Protein AF-A0A7X6TGW9-F1 (afdb_monomer)

Sequence (103 aa):
MDESSMLDISLTAALLKAVAPETALLFIGDADQLPPVGAGNVLRDLIDSAVLPVFRLATVFRQASKSAIIQAAHRINRGEVPQLPSPFRSPEIWKNTDCFFID

pLDDT: mean 91.18, std 7.29, range [58.03, 97.38]

Foldseek 3Di:
DAQCQQDAPVNVVVVVVPDDPPD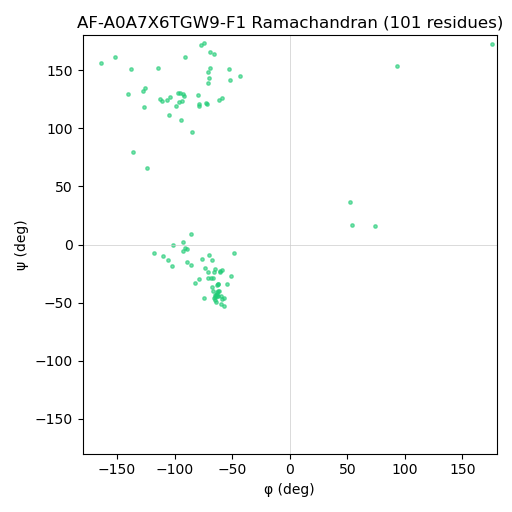DDDYHHDLLDDHHPYHDRVVVCVVVVPPDDDDDDDDDDPDDPPALVVVCSVCVSVVHHRDFAECVVPVVVVPPHPTHDHD

Secondary structure (DSSP, 8-state):
--SGGG--HHHHHHHHHHS-TT--------TTSPPPSSS--HHHHHHHT--S---------SS-TT-HHHHHHHHHHTTPPP----TTT-GGGGGT-S-----

Nearest PDB structures (foldseek):
  3e1s-assembly1_A  TM=9.233E-01  e=1.377E-04  Deinococcus radiodurans
  3gp8-assembly1_A  TM=9.354E-01  e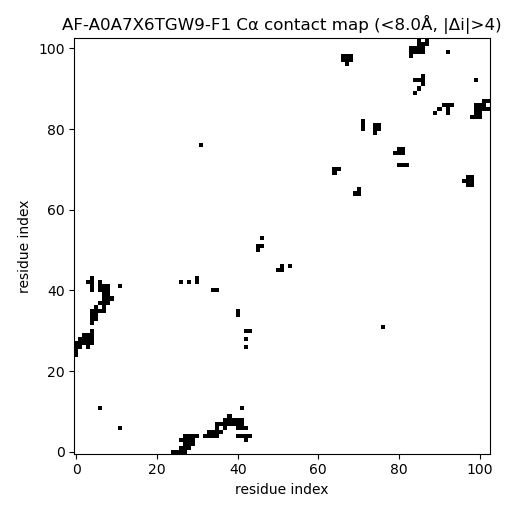=3.148E-04  Deinococcus radiodurans R1 = ATCC 13939 = DSM 20539

Solvent-accessible surface area (backbone atoms only — not comparable to full-atom values): 6580 Å² total; per-residue (Å²): 82,72,64,34,31,56,36,17,46,66,59,47,52,52,50,61,71,71,53,58,92,91,57,90,83,58,82,39,60,52,80,85,52,74,68,21,92,50,64,54,53,47,51,48,51,51,60,74,63,66,81,57,96,78,84,84,88,84,82,84,79,92,61,67,96,79,44,48,48,62,54,34,52,58,28,50,77,71,75,38,85,60,90,54,57,38,46,89,85,40,63,73,42,76,82,74,54,84,50,64,38,90,128

Mean predicted aligned error: 5.5 Å

Radius of gyration: 18.38 Å; Cα contacts (8 Å, |Δi|>4): 102; chains: 1; bounding box: 43×24×45 Å

Structure (mmCIF, N/CA/C/O backbone):
data_AF-A0A7X6TGW9-F1
#
_entry.id   AF-A0A7X6TGW9-F1
#
loop_
_atom_site.group_PDB
_atom_site.id
_atom_site.type_symbol
_atom_site.label_atom_id
_atom_site.label_alt_id
_atom_site.label_comp_id
_atom_site.label_asym_id
_atom_site.label_entity_id
_atom_site.label_seq_id
_atom_site.pdbx_PDB_ins_code
_atom_site.Cartn_x
_atom_site.Cartn_y
_atom_site.Cartn_z
_atom_site.occupancy
_atom_site.B_iso_or_equiv
_atom_site.auth_seq_id
_atom_site.auth_comp_id
_atom_site.auth_asym_id
_atom_site.auth_atom_id
_atom_site.pdbx_PDB_model_num
ATOM 1 N N . MET A 1 1 ? -2.326 9.268 9.093 1.00 93.44 1 MET A N 1
ATOM 2 C CA . MET A 1 1 ? -1.243 8.271 9.153 1.00 93.44 1 MET A CA 1
ATOM 3 C C . MET A 1 1 ? -0.872 7.909 7.738 1.00 93.44 1 MET A C 1
ATOM 5 O O . MET A 1 1 ? -1.731 7.399 7.031 1.00 93.44 1 MET A O 1
ATOM 9 N N . ASP A 1 2 ? 0.346 8.247 7.336 1.00 95.12 2 ASP A N 1
ATOM 10 C CA . ASP A 1 2 ? 0.903 7.863 6.036 1.00 95.12 2 ASP A CA 1
ATOM 11 C C . ASP A 1 2 ? 1.653 6.525 6.146 1.00 95.12 2 ASP A C 1
ATOM 13 O O . ASP A 1 2 ? 1.969 6.111 7.265 1.00 95.12 2 ASP A O 1
ATOM 17 N N . GLU A 1 3 ? 1.889 5.846 5.020 1.00 94.69 3 GLU A N 1
ATOM 18 C CA . GLU A 1 3 ? 2.508 4.504 4.945 1.00 94.69 3 GLU A CA 1
ATOM 19 C C . GLU A 1 3 ? 1.820 3.456 5.842 1.00 94.69 3 GLU A C 1
ATOM 21 O O . GLU A 1 3 ? 2.432 2.571 6.446 1.00 94.69 3 GLU A O 1
ATOM 26 N N . SER A 1 4 ? 0.493 3.553 5.943 1.00 95.62 4 SER A N 1
ATOM 27 C CA . SER A 1 4 ? -0.307 2.685 6.815 1.00 95.62 4 SER A CA 1
ATOM 28 C C . SER A 1 4 ? -0.342 1.212 6.388 1.00 95.62 4 SER A C 1
ATOM 30 O O . SER A 1 4 ? -0.710 0.361 7.195 1.00 95.62 4 SER A O 1
ATOM 32 N N . SER A 1 5 ? 0.097 0.892 5.168 1.00 94.44 5 SER A N 1
ATOM 33 C CA . SER A 1 5 ? 0.311 -0.474 4.670 1.00 94.44 5 SER A CA 1
ATOM 34 C C . SER A 1 5 ? 1.353 -1.250 5.476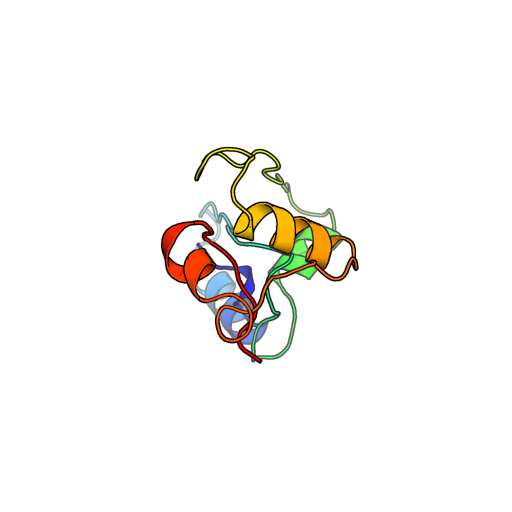 1.00 94.44 5 SER A C 1
ATOM 36 O O . SER A 1 5 ? 1.301 -2.474 5.508 1.00 94.44 5 SER A O 1
ATOM 38 N N . MET A 1 6 ? 2.259 -0.557 6.174 1.00 94.25 6 MET A N 1
ATOM 39 C CA . MET A 1 6 ? 3.283 -1.177 7.020 1.00 94.25 6 MET A CA 1
ATOM 40 C C . MET A 1 6 ? 2.856 -1.366 8.484 1.00 94.25 6 MET A C 1
ATOM 42 O O . MET A 1 6 ? 3.629 -1.906 9.277 1.00 94.25 6 MET A O 1
ATOM 46 N N . LEU A 1 7 ? 1.657 -0.920 8.878 1.00 94.19 7 LEU A N 1
ATOM 47 C CA . LEU A 1 7 ? 1.192 -1.044 10.260 1.00 94.19 7 LEU A CA 1
ATOM 48 C C . LEU A 1 7 ? 0.688 -2.460 10.550 1.00 94.19 7 LEU A C 1
ATOM 50 O O . LEU A 1 7 ? -0.278 -2.930 9.950 1.00 94.19 7 LEU A O 1
ATOM 54 N N . ASP A 1 8 ? 1.305 -3.111 11.534 1.00 95.50 8 ASP A N 1
ATOM 55 C CA . ASP A 1 8 ? 0.805 -4.373 12.072 1.00 95.50 8 ASP A CA 1
ATOM 56 C C . ASP A 1 8 ? -0.398 -4.169 13.015 1.00 95.50 8 ASP A C 1
ATOM 58 O O . ASP A 1 8 ? -0.777 -3.045 13.382 1.00 95.50 8 ASP A O 1
ATOM 62 N N . ILE A 1 9 ? -1.020 -5.279 13.422 1.00 96.56 9 ILE A N 1
ATOM 63 C CA . ILE A 1 9 ? -2.209 -5.261 14.283 1.00 96.56 9 ILE A CA 1
ATOM 64 C C . ILE A 1 9 ? -1.943 -4.646 15.661 1.00 96.56 9 ILE A C 1
ATOM 66 O O . ILE A 1 9 ? -2.814 -3.980 16.224 1.00 96.56 9 ILE A O 1
ATOM 70 N N . SER A 1 10 ? -0.741 -4.835 16.207 1.00 96.75 10 SER A N 1
ATOM 71 C CA . SER A 1 10 ? -0.398 -4.383 17.556 1.00 96.75 10 SER A CA 1
ATOM 72 C C . SER A 1 10 ? -0.197 -2.873 17.576 1.00 96.75 10 SER A C 1
ATOM 74 O O . SER A 1 10 ? -0.758 -2.181 18.430 1.00 96.75 10 SER A O 1
ATOM 76 N N . LEU A 1 11 ? 0.544 -2.351 16.597 1.00 96.00 11 LEU A N 1
ATOM 77 C CA . LEU A 1 11 ? 0.780 -0.925 16.429 1.00 96.00 11 LEU A CA 1
ATOM 78 C C . LEU A 1 11 ? -0.510 -0.191 16.060 1.00 96.00 11 LEU A C 1
ATOM 80 O O . LEU A 1 11 ? -0.782 0.875 16.613 1.00 96.00 11 LEU A O 1
ATOM 84 N N . THR A 1 12 ? -1.350 -0.783 15.207 1.00 96.56 12 THR A N 1
ATOM 85 C CA . THR A 1 12 ? -2.651 -0.190 14.873 1.00 96.56 12 THR A CA 1
ATOM 86 C C . THR A 1 12 ? -3.569 -0.128 16.092 1.00 96.56 12 THR A C 1
ATOM 88 O O . THR A 1 12 ? -4.179 0.908 16.351 1.00 96.56 12 THR A O 1
ATOM 91 N N . ALA A 1 13 ? -3.627 -1.187 16.904 1.00 97.12 13 ALA A N 1
ATOM 92 C CA . ALA A 1 13 ? -4.409 -1.171 18.137 1.00 97.12 13 ALA A CA 1
ATOM 93 C C . ALA A 1 13 ? -3.895 -0.120 19.137 1.00 97.12 13 ALA A C 1
ATOM 95 O O . ALA A 1 13 ? -4.696 0.552 19.789 1.00 97.12 13 ALA A O 1
ATOM 96 N N . ALA A 1 14 ? -2.574 0.040 19.262 1.00 97.38 14 ALA A N 1
ATOM 97 C CA . ALA A 1 14 ? -1.975 1.064 20.115 1.00 97.38 14 ALA A CA 1
ATOM 98 C C . ALA A 1 14 ? -2.302 2.483 19.624 1.00 97.38 14 ALA A C 1
ATOM 100 O O . ALA A 1 14 ? -2.695 3.328 20.427 1.00 97.38 14 ALA A O 1
ATOM 101 N N . LEU A 1 15 ? -2.212 2.722 18.311 1.00 96.12 15 LEU A N 1
ATOM 102 C CA . LEU A 1 15 ? -2.598 3.984 17.683 1.00 96.12 15 LEU A CA 1
ATOM 103 C C . LEU A 1 15 ? -4.063 4.318 17.983 1.00 96.12 15 LEU A C 1
ATOM 105 O O . LEU A 1 15 ? -4.346 5.391 18.502 1.00 96.12 15 LEU A O 1
ATOM 109 N N . LEU A 1 16 ? -4.988 3.395 17.706 1.00 95.44 16 LEU A N 1
ATOM 110 C CA . LEU A 1 16 ? -6.422 3.630 17.902 1.00 95.44 16 LEU A CA 1
ATOM 111 C C . LEU A 1 16 ? -6.778 3.898 19.371 1.00 95.44 16 LEU A C 1
ATOM 113 O O . LEU A 1 16 ? -7.654 4.712 19.639 1.00 95.44 16 LEU A O 1
ATOM 117 N N . LYS A 1 17 ? -6.076 3.273 20.326 1.00 97.12 17 LYS A N 1
ATOM 118 C CA . LYS A 1 17 ? -6.239 3.561 21.764 1.00 97.12 17 LYS A CA 1
ATOM 119 C C . LYS A 1 17 ? -5.742 4.951 22.166 1.00 97.12 17 LYS A C 1
ATOM 121 O O . LYS A 1 17 ? -6.228 5.496 23.152 1.00 97.12 17 LYS A O 1
ATOM 126 N N . ALA A 1 18 ? -4.752 5.490 21.458 1.00 97.12 18 ALA A N 1
ATOM 127 C CA . ALA A 1 18 ? -4.168 6.798 21.745 1.00 97.12 18 ALA A CA 1
ATOM 128 C C . ALA A 1 18 ? -4.934 7.958 21.084 1.00 97.12 18 ALA A C 1
ATOM 130 O O . ALA A 1 18 ? -4.767 9.111 21.480 1.00 97.12 18 ALA A O 1
ATOM 131 N N . VAL A 1 19 ? -5.763 7.669 20.079 1.00 96.31 19 VAL A N 1
ATOM 132 C CA . VAL A 1 19 ? -6.579 8.660 19.372 1.00 96.31 19 VAL A CA 1
ATOM 133 C C . VAL A 1 19 ? -7.824 8.996 20.202 1.00 96.31 19 VAL A C 1
ATOM 135 O O . VAL A 1 19 ? -8.559 8.111 20.632 1.00 96.31 19 VAL A O 1
ATOM 138 N N . ALA A 1 20 ? -8.074 10.289 20.432 1.00 97.06 20 ALA A N 1
ATOM 139 C CA . ALA A 1 20 ? -9.253 10.735 21.173 1.00 97.06 20 ALA A CA 1
ATOM 140 C C . ALA A 1 20 ? -10.545 10.523 20.349 1.00 97.06 20 ALA A C 1
ATOM 142 O O . ALA A 1 20 ? -10.492 10.689 19.129 1.00 97.06 20 ALA A O 1
ATOM 143 N N . PRO A 1 21 ? -11.708 10.248 20.980 1.00 93.88 21 PRO A N 1
ATOM 144 C CA . PRO A 1 21 ? -12.947 9.891 20.272 1.00 93.88 21 PRO A CA 1
ATOM 145 C C . PRO A 1 21 ? -13.412 10.891 19.203 1.00 93.88 21 PRO A C 1
ATOM 147 O O . PRO A 1 21 ? -13.933 10.489 18.171 1.00 93.88 21 PRO A O 1
ATOM 150 N N . GLU A 1 22 ? -13.184 12.185 19.427 1.00 95.69 22 GLU A N 1
ATOM 151 C CA . GLU A 1 22 ? -13.595 13.277 18.529 1.00 95.69 22 GLU A CA 1
ATOM 152 C C . GLU A 1 22 ? -12.573 13.554 17.402 1.00 95.69 22 GLU A C 1
ATOM 154 O O . GLU A 1 22 ? -12.652 14.563 16.701 1.00 95.69 22 GLU A O 1
ATOM 159 N N . THR A 1 23 ? -11.559 12.697 17.236 1.00 96.94 23 THR A N 1
ATOM 160 C CA . THR A 1 23 ? -10.479 12.910 16.263 1.00 96.94 23 THR A CA 1
ATOM 161 C C . THR A 1 23 ? -10.806 12.252 14.929 1.00 96.94 23 THR A C 1
ATOM 163 O O . THR A 1 23 ? -11.038 11.046 14.856 1.00 96.94 23 THR A O 1
ATOM 166 N N . ALA A 1 24 ? -10.719 13.017 13.843 1.00 95.44 24 ALA A N 1
ATOM 167 C CA . ALA A 1 24 ? -10.736 12.451 12.501 1.00 95.44 24 ALA A CA 1
ATOM 168 C C . ALA A 1 24 ? -9.404 11.740 12.206 1.00 95.44 24 ALA A C 1
ATOM 170 O O . ALA A 1 24 ? -8.338 12.359 12.233 1.00 95.44 24 ALA A O 1
ATOM 171 N N . LEU A 1 25 ? -9.467 10.447 11.891 1.00 95.38 25 LEU A N 1
ATOM 172 C CA . LEU A 1 25 ? -8.304 9.644 11.526 1.00 95.38 25 LEU A CA 1
ATOM 173 C C . LEU A 1 25 ? -8.369 9.267 10.045 1.00 95.38 25 LEU A C 1
ATOM 175 O O . LEU A 1 25 ? -9.326 8.644 9.595 1.00 95.38 25 LEU A O 1
ATOM 179 N N . LEU A 1 26 ? -7.324 9.626 9.300 1.00 96.75 26 LEU A N 1
ATOM 180 C CA . LEU A 1 26 ? -7.148 9.246 7.900 1.00 96.75 26 LEU A CA 1
ATOM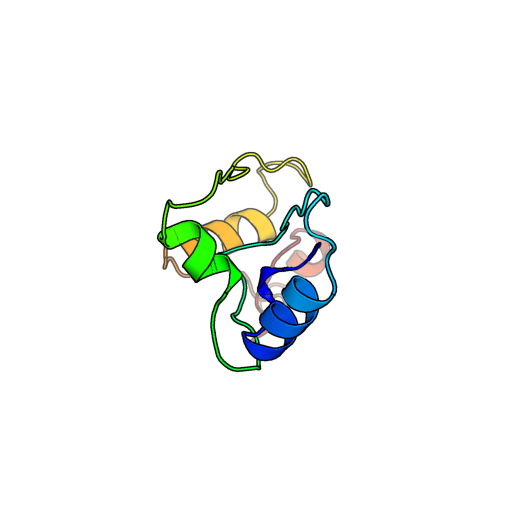 181 C C . LEU A 1 26 ? -5.955 8.298 7.772 1.00 96.75 26 LEU A C 1
ATOM 183 O O . LEU A 1 26 ? -4.840 8.643 8.183 1.00 96.75 26 LEU A O 1
ATOM 187 N N . PHE A 1 27 ? -6.190 7.131 7.181 1.00 96.62 27 PHE A N 1
ATOM 188 C CA . PHE A 1 27 ? -5.148 6.195 6.773 1.00 96.62 27 PHE A CA 1
ATOM 189 C C . PHE A 1 27 ? -4.815 6.415 5.298 1.00 96.62 27 PHE A C 1
ATOM 191 O O . PHE A 1 27 ? -5.708 6.491 4.457 1.00 96.62 27 PHE A O 1
ATOM 198 N N . ILE A 1 28 ? -3.527 6.546 5.006 1.00 97.25 28 ILE A N 1
ATOM 199 C CA . ILE A 1 28 ? -2.973 6.716 3.665 1.00 97.25 28 ILE A CA 1
ATOM 200 C C . ILE A 1 28 ? -1.899 5.641 3.506 1.00 97.25 28 ILE A C 1
ATOM 202 O O . ILE A 1 28 ? -1.111 5.411 4.424 1.00 97.25 28 ILE A O 1
ATOM 206 N N . GLY A 1 29 ? -1.917 4.915 2.395 1.00 95.50 29 GLY A N 1
ATOM 207 C CA . GLY A 1 29 ? -0.980 3.827 2.136 1.00 95.50 29 GLY A CA 1
ATOM 208 C C . GLY A 1 29 ? -1.303 3.103 0.835 1.00 95.50 29 GLY A C 1
ATOM 209 O O . GLY A 1 29 ? -2.335 3.363 0.209 1.00 95.50 29 GLY A O 1
ATOM 210 N N . ASP A 1 30 ? -0.417 2.194 0.441 1.00 93.81 30 ASP A N 1
ATOM 211 C CA . ASP A 1 30 ? -0.575 1.375 -0.758 1.00 93.81 30 ASP A CA 1
ATOM 212 C C . ASP A 1 30 ? -0.967 -0.060 -0.378 1.00 93.81 30 ASP A C 1
ATOM 214 O O . ASP A 1 30 ? -0.179 -0.815 0.186 1.00 93.81 30 ASP A O 1
ATOM 218 N N . ALA A 1 31 ? -2.202 -0.444 -0.701 1.00 88.62 31 ALA A N 1
ATOM 219 C CA . ALA A 1 31 ? -2.744 -1.774 -0.413 1.00 88.62 31 ALA A CA 1
ATOM 220 C C . ALA A 1 31 ? -2.130 -2.904 -1.263 1.00 88.62 31 ALA A C 1
ATOM 222 O O . ALA A 1 31 ? -2.435 -4.076 -1.0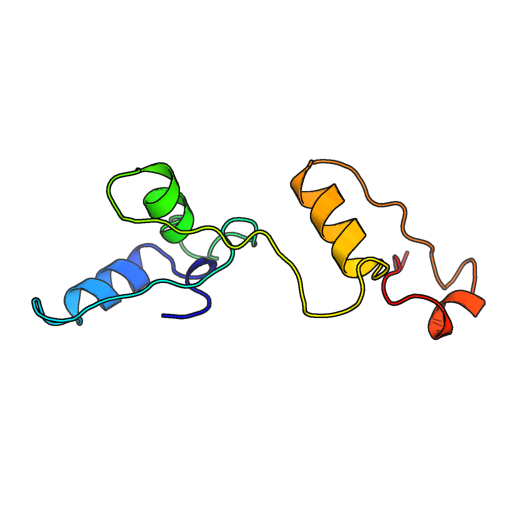14 1.00 88.62 31 ALA A O 1
ATOM 223 N N . ASP A 1 32 ? -1.325 -2.558 -2.273 1.00 89.69 32 ASP A N 1
ATOM 224 C CA . ASP A 1 32 ? -0.581 -3.500 -3.111 1.00 89.69 32 ASP A CA 1
ATOM 225 C C . ASP A 1 32 ? 0.907 -3.589 -2.697 1.00 89.69 32 ASP A C 1
ATOM 227 O O . ASP A 1 32 ? 1.668 -4.354 -3.294 1.00 89.69 32 ASP A O 1
ATOM 231 N N . GLN A 1 33 ? 1.340 -2.832 -1.678 1.00 89.12 33 GLN A N 1
ATOM 232 C CA . GLN A 1 33 ? 2.682 -2.950 -1.102 1.00 89.12 33 GLN A CA 1
ATOM 233 C C . GLN A 1 33 ? 2.843 -4.280 -0.346 1.00 89.12 33 GLN A C 1
ATOM 235 O O . GLN A 1 33 ? 1.876 -4.974 -0.023 1.00 89.12 33 GLN A O 1
ATOM 240 N N . LEU A 1 34 ? 4.096 -4.632 -0.044 1.00 88.56 34 LEU A N 1
ATOM 241 C CA . LEU A 1 34 ? 4.403 -5.722 0.877 1.00 88.56 34 LEU A CA 1
ATOM 242 C C . LEU A 1 34 ? 3.652 -5.546 2.210 1.00 88.56 34 LEU A C 1
ATOM 244 O O . LEU A 1 34 ? 3.547 -4.419 2.700 1.00 88.56 34 LEU A O 1
ATOM 248 N N . PRO A 1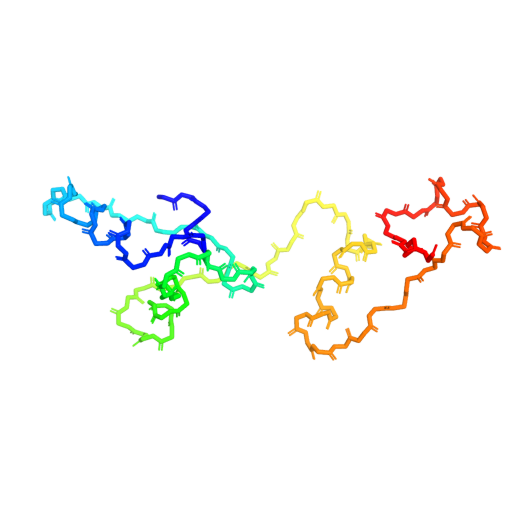 35 ? 3.166 -6.650 2.806 1.00 87.50 35 PRO A N 1
ATOM 249 C CA . PRO A 1 35 ? 2.495 -6.598 4.095 1.00 87.50 35 PRO A CA 1
ATOM 250 C C . PRO A 1 35 ? 3.463 -6.173 5.213 1.00 87.50 35 PRO A C 1
ATOM 252 O O . PRO A 1 35 ? 4.687 -6.268 5.045 1.00 87.50 35 PRO A O 1
ATOM 255 N N . PRO A 1 36 ? 2.931 -5.763 6.380 1.00 91.31 36 PRO A N 1
ATOM 256 C CA . PRO A 1 36 ? 3.736 -5.519 7.570 1.00 91.31 36 PRO A CA 1
ATOM 257 C C . PRO A 1 36 ? 4.620 -6.723 7.915 1.00 91.31 36 PRO A C 1
ATOM 259 O O . PRO A 1 36 ? 4.258 -7.875 7.677 1.00 91.31 36 PRO A O 1
ATOM 262 N N . VAL A 1 37 ? 5.773 -6.462 8.539 1.00 91.56 37 VAL A N 1
ATOM 263 C CA . VAL A 1 37 ? 6.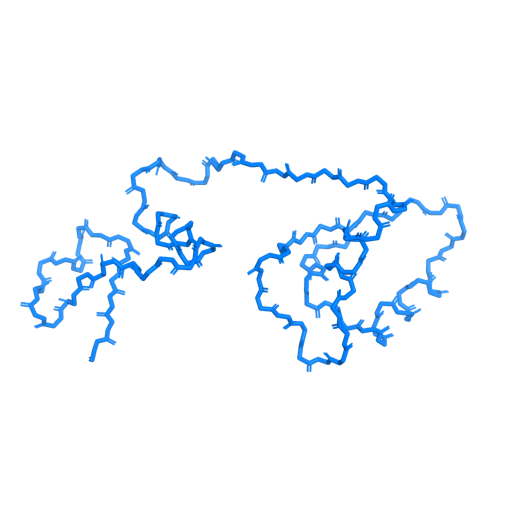626 -7.533 9.090 1.00 91.56 37 VAL A CA 1
ATOM 264 C C . VAL A 1 37 ? 5.934 -8.223 10.272 1.00 91.56 37 VAL A C 1
ATOM 266 O O . VAL A 1 37 ? 6.079 -9.429 10.467 1.00 91.56 37 VAL A O 1
ATOM 269 N N . GLY A 1 38 ? 5.199 -7.446 11.074 1.00 92.69 38 GLY A N 1
ATOM 270 C CA . GLY A 1 38 ? 4.382 -7.951 12.172 1.00 92.69 38 GLY A CA 1
ATOM 271 C C . GLY A 1 38 ? 3.100 -8.633 11.689 1.00 92.69 38 GLY A C 1
ATOM 272 O O . GLY A 1 38 ? 2.759 -8.621 10.511 1.00 92.69 38 GLY A O 1
ATOM 273 N N . ALA A 1 39 ? 2.367 -9.244 12.617 1.00 94.06 39 ALA A N 1
ATOM 274 C CA . ALA A 1 39 ? 1.137 -9.952 12.281 1.00 94.06 39 ALA A CA 1
ATOM 275 C C . ALA A 1 39 ? -0.004 -9.000 11.869 1.00 94.06 39 ALA A C 1
ATOM 277 O O . ALA A 1 39 ? -0.214 -7.953 12.485 1.00 94.06 39 ALA A O 1
ATOM 278 N N . GLY A 1 40 ? -0.809 -9.445 10.901 1.00 92.44 40 GLY A N 1
ATOM 279 C CA . GLY A 1 40 ? -2.006 -8.748 10.423 1.00 92.44 40 GLY A CA 1
ATOM 280 C C . GLY A 1 40 ? -1.744 -7.840 9.222 1.00 92.44 40 GLY A C 1
ATOM 281 O O . GLY A 1 40 ? -0.635 -7.350 9.032 1.00 92.44 40 GLY A O 1
ATOM 282 N N . ASN A 1 41 ? -2.779 -7.618 8.410 1.00 93.81 41 ASN A N 1
ATOM 283 C CA . ASN A 1 41 ? -2.724 -6.739 7.243 1.00 93.81 41 ASN A CA 1
ATOM 284 C C . ASN A 1 41 ? -3.811 -5.666 7.352 1.00 93.81 41 ASN A C 1
ATOM 286 O O . ASN A 1 41 ? -4.778 -5.640 6.595 1.00 93.81 41 ASN A O 1
ATOM 290 N N . VAL A 1 42 ? -3.664 -4.794 8.351 1.00 95.00 42 VAL A N 1
ATOM 291 C CA . VAL A 1 42 ? -4.779 -3.974 8.833 1.00 95.00 42 VAL A CA 1
ATOM 292 C C . VAL A 1 42 ? -5.324 -3.039 7.761 1.00 95.00 42 VAL A C 1
ATOM 294 O O . VAL A 1 42 ? -6.537 -2.961 7.601 1.00 95.00 42 VAL A O 1
ATOM 297 N N . LEU A 1 43 ? -4.466 -2.357 6.993 1.00 95.56 43 LEU A N 1
ATOM 298 C CA . LEU A 1 43 ? -4.943 -1.474 5.924 1.00 95.56 43 LEU A CA 1
ATOM 299 C C . LEU A 1 43 ? -5.775 -2.248 4.893 1.00 95.56 43 LEU A C 1
ATOM 301 O O . LEU A 1 43 ? -6.841 -1.782 4.490 1.00 95.56 43 LEU A O 1
ATOM 305 N N . ARG A 1 44 ? -5.303 -3.430 4.484 1.00 94.88 44 ARG A N 1
ATOM 306 C CA . ARG A 1 44 ? -6.009 -4.270 3.516 1.00 94.88 44 ARG A CA 1
ATOM 307 C C . ARG A 1 44 ? -7.334 -4.771 4.077 1.00 94.88 44 ARG A C 1
ATOM 309 O O . ARG A 1 44 ? -8.353 -4.626 3.411 1.00 94.88 44 ARG A O 1
ATOM 316 N N . ASP A 1 45 ? -7.328 -5.263 5.311 1.00 94.62 45 ASP A N 1
ATOM 317 C CA . ASP A 1 45 ? -8.523 -5.763 5.992 1.00 94.62 45 ASP A CA 1
ATOM 318 C C . ASP A 1 45 ? -9.575 -4.651 6.161 1.00 94.62 45 ASP A C 1
ATOM 320 O O . ASP A 1 45 ? -10.765 -4.878 5.942 1.00 94.62 45 ASP A O 1
ATOM 324 N N . LEU A 1 46 ? -9.155 -3.420 6.484 1.00 94.75 46 LEU A N 1
ATOM 325 C CA . LEU A 1 46 ? -10.047 -2.258 6.559 1.00 94.75 46 LEU A CA 1
ATOM 326 C C . LEU A 1 46 ? -10.675 -1.932 5.199 1.00 94.75 46 LEU A C 1
ATOM 328 O O . LEU A 1 46 ? -11.874 -1.657 5.142 1.00 94.75 46 LEU A O 1
ATOM 332 N N . ILE A 1 47 ? -9.897 -1.991 4.115 1.00 95.31 47 ILE A N 1
ATOM 333 C CA . ILE A 1 47 ? -10.398 -1.772 2.752 1.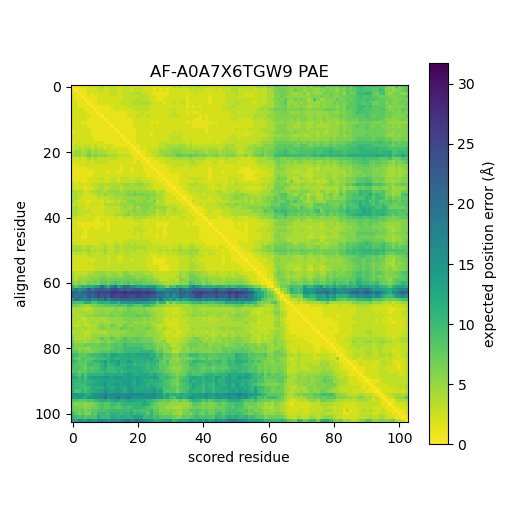00 95.31 47 ILE A CA 1
ATOM 334 C C . ILE A 1 47 ? -11.406 -2.858 2.361 1.00 95.31 47 ILE A C 1
ATOM 336 O O . ILE A 1 47 ? -12.511 -2.540 1.919 1.00 95.31 47 ILE A O 1
ATOM 340 N N . ASP A 1 48 ? -11.046 -4.124 2.564 1.00 95.56 48 ASP A N 1
ATOM 341 C CA . ASP A 1 48 ? -11.844 -5.279 2.147 1.00 95.56 48 ASP A CA 1
ATOM 342 C C . ASP A 1 48 ? -13.121 -5.441 2.999 1.00 95.56 48 ASP A C 1
ATOM 344 O O . ASP A 1 48 ? -14.117 -5.988 2.528 1.00 95.56 48 ASP A O 1
ATOM 348 N N . SER A 1 49 ? -13.138 -4.909 4.229 1.00 96.50 49 SER A N 1
ATOM 349 C CA . SER A 1 49 ? -14.309 -4.946 5.118 1.00 96.50 49 SER A CA 1
ATOM 350 C C . SER A 1 49 ? -15.518 -4.147 4.616 1.00 96.50 49 SER A C 1
ATOM 352 O O . SER A 1 49 ? -16.641 -4.416 5.041 1.00 96.50 49 SER A O 1
ATOM 354 N N . ALA A 1 50 ? -15.300 -3.141 3.760 1.00 95.19 50 ALA A N 1
ATOM 355 C CA . ALA A 1 50 ? -16.320 -2.208 3.273 1.00 95.19 50 ALA A CA 1
ATOM 356 C C . ALA A 1 50 ? -17.132 -1.467 4.366 1.00 95.19 50 ALA A C 1
ATOM 358 O O . ALA A 1 50 ? -18.182 -0.895 4.072 1.00 95.19 50 ALA A O 1
ATOM 359 N N . VAL A 1 51 ? -16.660 -1.442 5.620 1.00 96.12 51 VAL A N 1
ATOM 360 C CA . VAL A 1 51 ? -17.354 -0.753 6.731 1.00 96.12 51 VAL A CA 1
ATOM 361 C C . VAL A 1 51 ? -16.945 0.713 6.879 1.00 96.12 51 VAL A C 1
ATOM 363 O O . VAL A 1 51 ? -17.622 1.476 7.567 1.00 96.12 51 VAL A O 1
ATOM 366 N N . LEU A 1 52 ? -15.838 1.110 6.247 1.00 94.44 52 LEU A N 1
ATOM 367 C CA . LEU A 1 52 ? -15.307 2.470 6.267 1.00 94.44 52 LEU A CA 1
ATOM 368 C C . LEU A 1 52 ? -15.362 3.094 4.867 1.00 94.44 52 LEU A C 1
ATOM 370 O O . LEU A 1 52 ? -15.246 2.379 3.870 1.00 94.44 52 LEU A O 1
ATOM 374 N N . PRO A 1 53 ? -15.476 4.429 4.761 1.00 96.44 53 PRO A N 1
ATOM 375 C CA . PRO A 1 53 ? -15.267 5.123 3.499 1.00 96.44 53 PRO A CA 1
ATOM 376 C C . PRO A 1 53 ? -13.839 4.896 2.996 1.00 96.44 53 PRO A C 1
ATOM 378 O O . PRO A 1 53 ? -12.870 5.206 3.688 1.00 96.44 53 PRO A O 1
ATOM 381 N N . VAL A 1 54 ? -13.711 4.388 1.772 1.00 96.81 54 VAL A N 1
ATOM 382 C CA . VAL A 1 54 ? -12.424 4.131 1.120 1.00 96.81 54 VAL A CA 1
ATOM 383 C C . VAL A 1 54 ? -12.405 4.832 -0.227 1.00 96.81 54 VAL A C 1
ATOM 385 O O . VAL A 1 54 ? -13.352 4.735 -1.006 1.00 96.81 54 VAL A O 1
ATOM 388 N N . PHE A 1 55 ? -11.302 5.516 -0.520 1.00 95.94 55 PHE A N 1
ATOM 389 C CA . PHE A 1 55 ? -11.079 6.141 -1.815 1.00 95.94 55 PHE A CA 1
ATOM 390 C C . PHE A 1 55 ? -9.744 5.678 -2.394 1.00 95.94 55 PHE A C 1
ATOM 392 O O . PHE A 1 55 ? -8.692 5.910 -1.800 1.00 95.94 55 PHE A O 1
ATOM 399 N N . ARG A 1 56 ? -9.780 5.013 -3.555 1.00 94.12 56 ARG A N 1
ATOM 400 C CA . ARG A 1 56 ? -8.577 4.521 -4.240 1.00 94.12 56 ARG A CA 1
ATOM 401 C C . ARG A 1 56 ? -8.173 5.489 -5.344 1.00 94.12 56 ARG A C 1
ATOM 403 O O . ARG A 1 56 ? -8.924 5.714 -6.291 1.00 94.12 56 ARG A O 1
ATOM 410 N N . LEU A 1 57 ? -6.969 6.041 -5.238 1.00 93.44 57 LEU A N 1
ATOM 411 C CA . LEU A 1 57 ? -6.398 6.900 -6.272 1.00 93.44 57 LEU A CA 1
ATOM 412 C C . LEU A 1 57 ? -5.853 6.033 -7.415 1.00 93.44 57 LEU A C 1
ATOM 414 O O . LEU A 1 57 ? -4.966 5.213 -7.201 1.00 93.44 57 LEU A O 1
ATOM 418 N N . ALA A 1 58 ? -6.393 6.204 -8.624 1.00 87.44 58 ALA A N 1
ATOM 419 C CA . ALA A 1 58 ? -6.004 5.416 -9.802 1.00 87.44 58 ALA A CA 1
ATOM 420 C C . ALA A 1 58 ? -5.066 6.161 -10.769 1.00 87.44 58 ALA A C 1
ATOM 422 O O . ALA A 1 58 ? -4.408 5.539 -11.601 1.00 87.44 58 ALA A O 1
ATOM 423 N N . THR A 1 59 ? -5.004 7.492 -10.684 1.00 86.06 59 THR A N 1
ATOM 424 C CA . THR A 1 59 ? -4.255 8.316 -11.641 1.00 86.06 59 THR A CA 1
ATOM 425 C C . THR A 1 59 ? -2.841 8.590 -11.142 1.00 86.06 59 THR A C 1
ATOM 427 O O . THR A 1 59 ? -2.653 9.169 -10.073 1.00 86.06 59 THR A O 1
ATOM 430 N N . VAL A 1 60 ? -1.839 8.224 -11.945 1.00 81.81 60 VAL A N 1
ATOM 431 C CA . VAL A 1 60 ? -0.422 8.466 -11.645 1.00 81.81 60 VAL A CA 1
ATOM 432 C C . VAL A 1 60 ? 0.058 9.739 -12.344 1.00 81.81 60 VAL A C 1
ATOM 434 O O . VAL A 1 60 ? 0.001 9.837 -13.567 1.00 81.81 60 VAL A O 1
ATOM 437 N N . PHE A 1 61 ? 0.576 10.696 -11.569 1.00 82.44 61 PHE A N 1
ATOM 438 C CA . PHE A 1 61 ? 1.087 11.982 -12.077 1.00 82.44 61 PHE A CA 1
ATOM 439 C C . PHE A 1 61 ? 2.617 12.131 -11.990 1.00 82.44 61 PHE A C 1
ATOM 441 O O . PHE A 1 61 ? 3.171 13.085 -12.528 1.00 82.44 61 PHE A O 1
ATOM 448 N N . ARG A 1 62 ? 3.308 11.210 -11.298 1.00 69.75 62 ARG A N 1
ATOM 449 C CA . ARG A 1 62 ? 4.687 11.391 -10.802 1.00 69.75 62 ARG A CA 1
ATOM 450 C C . ARG A 1 62 ? 5.760 11.489 -11.898 1.00 69.75 62 ARG A C 1
ATOM 452 O O . ARG A 1 62 ? 6.744 12.182 -11.688 1.00 69.75 62 ARG A O 1
ATOM 459 N N . GLN A 1 63 ? 5.558 10.864 -13.058 1.00 58.03 63 GLN A N 1
ATOM 460 C CA . GLN A 1 63 ? 6.352 11.013 -14.287 1.00 58.03 63 GLN A CA 1
ATOM 461 C C . GLN A 1 63 ? 5.544 10.431 -15.462 1.00 58.03 63 GLN A C 1
ATOM 463 O O . GLN A 1 63 ? 4.657 9.609 -15.238 1.00 58.03 63 GLN A O 1
ATOM 468 N N . ALA A 1 64 ? 5.811 10.872 -16.699 1.00 59.62 64 ALA A N 1
ATOM 469 C CA . ALA A 1 64 ? 5.056 10.508 -17.905 1.00 59.62 64 ALA A CA 1
ATOM 470 C C . ALA A 1 64 ? 4.707 9.008 -17.974 1.00 59.62 64 ALA A C 1
ATOM 472 O O . ALA A 1 64 ? 5.529 8.162 -17.627 1.00 59.62 64 ALA A O 1
ATOM 473 N N . SER A 1 65 ? 3.536 8.677 -18.528 1.00 60.25 65 SER A N 1
ATOM 474 C CA . SER A 1 65 ? 3.017 7.314 -18.778 1.00 60.25 65 SER A CA 1
ATOM 475 C C . SER A 1 65 ? 3.990 6.330 -19.465 1.00 60.25 65 SER A C 1
ATOM 477 O O . SER A 1 65 ? 3.707 5.137 -19.579 1.00 60.25 65 SER A O 1
ATOM 479 N N . LYS A 1 66 ? 5.154 6.813 -19.912 1.00 69.81 66 LYS A N 1
ATOM 480 C CA . LYS A 1 66 ? 6.259 6.055 -20.500 1.00 69.81 66 LYS A CA 1
ATOM 481 C C . LYS A 1 66 ? 7.302 5.521 -19.500 1.00 69.81 66 LYS A C 1
ATOM 483 O O . LYS A 1 66 ? 8.198 4.823 -19.955 1.00 69.81 66 LYS A O 1
ATOM 488 N N . SER A 1 67 ? 7.225 5.819 -18.197 1.00 86.62 67 SER A N 1
ATOM 489 C CA . SER A 1 67 ? 8.153 5.245 -17.199 1.00 86.62 67 SER A CA 1
ATOM 490 C C . SER A 1 67 ? 8.074 3.715 -17.191 1.00 86.62 67 SER A C 1
ATOM 492 O O . SER A 1 67 ? 6.988 3.148 -17.021 1.00 86.62 67 SER A O 1
ATOM 494 N N . ALA A 1 68 ? 9.216 3.043 -17.345 1.00 89.12 68 ALA A N 1
ATOM 495 C CA . ALA A 1 68 ? 9.278 1.588 -17.321 1.00 89.12 68 ALA A CA 1
ATOM 496 C C . ALA A 1 68 ? 9.044 1.046 -15.902 1.00 89.12 68 ALA A C 1
ATOM 498 O O . ALA A 1 68 ? 8.447 -0.020 -15.763 1.00 89.12 68 ALA A O 1
ATOM 499 N N . ILE A 1 69 ? 9.398 1.807 -14.854 1.00 90.44 69 ILE A N 1
ATOM 500 C CA . ILE A 1 69 ? 9.096 1.460 -13.451 1.00 90.44 69 ILE A CA 1
ATOM 501 C C . ILE A 1 69 ? 7.582 1.349 -13.243 1.00 90.44 69 ILE A C 1
ATOM 503 O O . ILE A 1 69 ? 7.094 0.342 -12.731 1.00 90.44 69 ILE A O 1
ATOM 507 N N . ILE A 1 70 ? 6.826 2.370 -13.662 1.00 89.12 70 ILE A N 1
ATOM 508 C CA . ILE A 1 70 ? 5.365 2.407 -13.481 1.00 89.12 70 ILE A CA 1
ATOM 509 C C . ILE A 1 70 ? 4.704 1.265 -14.264 1.00 89.12 70 ILE A C 1
ATOM 511 O O . ILE A 1 70 ? 3.841 0.559 -13.741 1.00 89.12 70 ILE A O 1
ATOM 515 N N . GLN A 1 71 ? 5.130 1.044 -15.510 1.00 89.19 71 GLN A N 1
ATOM 516 C CA . GLN A 1 71 ? 4.609 -0.052 -16.326 1.00 89.19 71 GLN A CA 1
ATOM 517 C C . GLN A 1 71 ? 4.923 -1.423 -15.718 1.00 89.19 71 GLN A C 1
ATOM 519 O O . GLN A 1 71 ? 4.056 -2.297 -15.726 1.00 89.19 71 GLN A O 1
ATOM 524 N N . ALA A 1 72 ? 6.129 -1.614 -15.178 1.00 92.12 72 ALA A N 1
ATOM 525 C CA . ALA A 1 72 ? 6.521 -2.851 -14.516 1.00 92.12 72 ALA A CA 1
ATOM 526 C C . ALA A 1 72 ? 5.698 -3.104 -13.245 1.00 92.12 72 ALA A C 1
ATOM 528 O O . ALA A 1 72 ? 5.176 -4.204 -13.084 1.00 92.12 72 ALA A O 1
ATOM 529 N N . ALA A 1 73 ? 5.498 -2.087 -12.402 1.00 90.44 73 ALA A N 1
ATOM 530 C CA . ALA A 1 73 ? 4.676 -2.192 -11.197 1.00 90.44 73 ALA A CA 1
ATOM 531 C C . ALA A 1 73 ? 3.230 -2.604 -11.525 1.00 90.44 73 ALA A C 1
ATOM 533 O O . ALA A 1 73 ? 2.703 -3.556 -10.957 1.00 90.44 73 ALA A O 1
ATOM 534 N N . HIS A 1 74 ? 2.607 -1.967 -12.522 1.00 89.50 74 HIS A N 1
ATOM 535 C CA . HIS A 1 74 ? 1.261 -2.349 -12.951 1.00 89.50 74 HIS A CA 1
ATOM 536 C C . HIS A 1 74 ? 1.179 -3.778 -13.507 1.00 89.50 74 HIS A C 1
ATOM 538 O O . HIS A 1 74 ? 0.154 -4.430 -13.323 1.00 89.50 74 HIS A O 1
ATOM 544 N N . ARG A 1 75 ? 2.220 -4.265 -14.199 1.00 92.62 75 ARG A N 1
ATOM 545 C CA . ARG A 1 75 ? 2.293 -5.663 -14.659 1.00 92.62 75 ARG A CA 1
ATOM 546 C C . ARG A 1 75 ? 2.359 -6.622 -13.470 1.00 92.62 75 ARG A C 1
ATOM 548 O O . ARG A 1 75 ? 1.543 -7.535 -13.404 1.00 92.62 75 ARG A O 1
ATOM 555 N N . ILE A 1 76 ? 3.231 -6.353 -12.496 1.00 92.94 76 ILE A N 1
ATOM 556 C CA . ILE A 1 76 ? 3.365 -7.161 -11.273 1.00 92.94 76 ILE A CA 1
ATOM 557 C C . ILE A 1 76 ? 2.031 -7.241 -10.521 1.00 92.94 76 ILE A C 1
ATOM 559 O O . ILE A 1 76 ? 1.591 -8.341 -10.195 1.00 92.94 76 ILE A O 1
ATOM 563 N N . ASN A 1 77 ? 1.330 -6.117 -10.340 1.00 89.75 77 ASN A N 1
ATOM 564 C CA . ASN A 1 77 ? 0.032 -6.10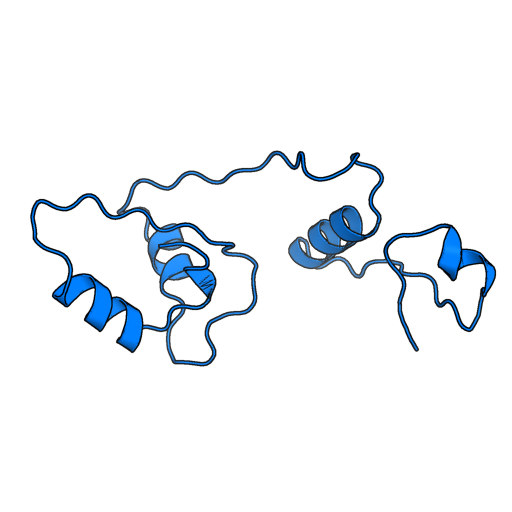1 -9.649 1.00 89.75 77 ASN A CA 1
ATOM 565 C C . ASN A 1 77 ? -1.061 -6.888 -10.403 1.00 89.75 77 ASN A C 1
ATOM 567 O O . ASN A 1 77 ? -2.044 -7.304 -9.796 1.00 89.75 77 ASN A O 1
ATOM 571 N N . ARG A 1 78 ? -0.899 -7.121 -11.715 1.00 91.62 78 ARG A N 1
ATOM 572 C CA . ARG A 1 78 ? -1.768 -7.993 -12.530 1.00 91.62 78 ARG A CA 1
ATOM 573 C C . ARG A 1 78 ? -1.278 -9.445 -12.622 1.00 91.62 78 ARG A C 1
ATOM 575 O O . ARG A 1 78 ? -1.893 -10.242 -13.323 1.00 91.62 78 ARG A O 1
ATOM 582 N N . GLY A 1 79 ? -0.185 -9.798 -11.946 1.00 93.44 79 GLY A N 1
ATOM 583 C CA . GLY A 1 79 ? 0.438 -11.122 -12.041 1.00 93.44 79 GLY A CA 1
ATOM 584 C C . GLY A 1 79 ? 1.210 -11.359 -13.346 1.00 93.44 79 GLY A C 1
ATOM 585 O O . GLY A 1 79 ? 1.524 -12.498 -13.681 1.00 93.44 79 GLY A O 1
ATOM 586 N N . GLU A 1 80 ? 1.520 -10.302 -14.097 1.00 95.50 80 GLU A N 1
ATOM 587 C CA . GLU A 1 80 ? 2.309 -10.359 -15.327 1.00 95.50 80 GLU A CA 1
ATOM 588 C C . GLU A 1 80 ? 3.793 -10.121 -15.011 1.00 95.50 80 GLU A C 1
ATOM 590 O O . GLU A 1 80 ? 4.156 -9.118 -14.394 1.00 95.50 80 GLU A O 1
ATOM 595 N N . VAL A 1 81 ? 4.681 -10.997 -15.492 1.00 93.00 81 VAL A N 1
ATOM 596 C CA . VAL A 1 81 ? 6.133 -10.797 -15.348 1.00 93.00 81 VAL A CA 1
ATOM 597 C C . VAL A 1 81 ? 6.592 -9.660 -16.276 1.00 93.00 81 VAL A C 1
ATOM 599 O O . VAL A 1 81 ? 6.413 -9.760 -17.498 1.00 93.00 81 VAL A O 1
ATOM 602 N N . PRO A 1 82 ? 7.185 -8.570 -15.750 1.00 92.44 82 PRO A N 1
ATOM 603 C CA . PRO A 1 82 ? 7.675 -7.481 -16.581 1.00 92.44 82 PRO A CA 1
ATOM 604 C C . PRO A 1 82 ? 8.917 -7.907 -17.372 1.00 92.44 82 PRO A C 1
ATOM 606 O O . PRO A 1 82 ? 9.810 -8.576 -16.859 1.00 92.44 82 PRO A O 1
ATOM 609 N N . GLN A 1 83 ? 8.981 -7.491 -18.636 1.00 89.44 83 GLN A N 1
ATOM 610 C CA . GLN A 1 83 ? 10.145 -7.709 -19.495 1.00 89.44 83 GLN A CA 1
ATOM 611 C C . GLN A 1 83 ? 11.156 -6.593 -19.237 1.00 89.44 83 GLN A C 1
ATOM 613 O O . GLN A 1 83 ? 11.013 -5.490 -19.766 1.00 89.44 83 GLN A O 1
ATOM 618 N N . LEU A 1 84 ? 12.137 -6.866 -18.379 1.00 91.38 84 LEU A N 1
ATOM 619 C CA . LEU A 1 84 ? 13.156 -5.900 -17.981 1.00 91.38 84 LEU A CA 1
ATOM 620 C C . LEU A 1 84 ? 14.501 -6.249 -18.638 1.00 91.38 84 LEU A C 1
ATOM 622 O O . LEU A 1 84 ? 14.974 -7.376 -18.480 1.00 91.38 84 LEU A O 1
ATOM 626 N N . PRO A 1 85 ? 15.126 -5.320 -19.380 1.00 90.38 85 PRO A N 1
ATOM 627 C CA . PRO A 1 85 ? 16.438 -5.554 -19.978 1.00 90.38 85 PRO A CA 1
ATOM 628 C C . PRO A 1 85 ? 17.533 -5.621 -18.902 1.00 90.38 85 PRO A C 1
ATOM 630 O O . PRO A 1 85 ? 17.410 -4.975 -17.861 1.00 90.38 85 PRO A O 1
ATOM 633 N N . SER A 1 86 ? 18.610 -6.369 -19.170 1.00 91.75 86 SER A N 1
ATOM 634 C CA . SER A 1 86 ? 19.801 -6.406 -18.307 1.00 91.75 86 SER A CA 1
ATOM 635 C C . SER A 1 86 ? 20.883 -5.457 -18.819 1.00 91.75 86 SER A C 1
ATOM 637 O O . SER A 1 86 ? 21.253 -5.533 -19.998 1.00 91.75 86 SER A O 1
ATOM 639 N N . PRO A 1 87 ? 21.445 -4.600 -17.951 1.00 92.12 87 PRO A N 1
ATOM 640 C CA . PRO A 1 87 ? 22.481 -3.667 -18.355 1.00 92.12 87 PRO A CA 1
ATOM 641 C C . PRO A 1 87 ? 23.846 -4.342 -18.527 1.00 92.12 87 PRO A C 1
ATOM 643 O O . PRO A 1 87 ? 24.749 -3.748 -19.110 1.00 92.12 87 PRO A O 1
ATOM 646 N N . PHE A 1 88 ? 24.014 -5.584 -18.066 1.00 92.00 88 PHE A N 1
ATOM 647 C CA . PHE A 1 88 ? 25.218 -6.373 -18.329 1.00 92.00 88 PHE A CA 1
ATOM 648 C C . PHE A 1 88 ? 25.210 -6.992 -19.728 1.00 92.00 88 PHE A C 1
ATOM 650 O O . PHE A 1 88 ? 26.268 -7.160 -20.330 1.00 92.00 88 PHE A O 1
ATOM 657 N N . ARG A 1 89 ? 24.021 -7.285 -20.273 1.00 89.75 89 ARG A N 1
ATOM 658 C CA . ARG A 1 89 ? 23.852 -7.756 -21.660 1.00 89.75 89 ARG A CA 1
ATOM 659 C C . ARG A 1 89 ? 23.835 -6.605 -22.666 1.00 89.75 89 ARG A C 1
ATOM 661 O O . ARG A 1 89 ? 24.316 -6.772 -23.782 1.00 89.75 89 ARG A O 1
ATOM 668 N N . SER A 1 90 ? 23.307 -5.456 -22.245 1.00 90.88 90 SER A N 1
ATOM 669 C CA . SER A 1 90 ? 23.100 -4.254 -23.058 1.00 90.88 90 SER A CA 1
ATOM 670 C C . SER A 1 90 ? 23.520 -2.990 -22.284 1.00 90.88 90 SER A C 1
ATOM 672 O O . SER A 1 90 ? 22.665 -2.299 -21.724 1.00 90.88 90 SER A O 1
ATOM 674 N N . PRO A 1 91 ? 24.825 -2.659 -22.206 1.00 90.62 91 PRO A N 1
ATOM 675 C CA . PRO A 1 91 ? 25.336 -1.539 -21.401 1.00 90.62 91 PRO A CA 1
ATOM 676 C C . PRO A 1 91 ? 24.770 -0.154 -21.755 1.00 90.62 91 PRO A C 1
ATOM 678 O O . PRO A 1 91 ? 24.776 0.763 -20.938 1.00 90.62 91 PRO A O 1
ATOM 681 N N . GLU A 1 92 ? 24.249 0.038 -22.960 1.00 90.62 92 GLU A N 1
ATOM 682 C CA . GLU A 1 92 ? 23.601 1.273 -23.403 1.00 90.62 92 GLU A CA 1
ATOM 683 C C . GLU A 1 92 ? 22.366 1.656 -22.570 1.00 90.62 92 GLU A C 1
ATOM 685 O O . GLU A 1 92 ? 22.007 2.836 -22.508 1.00 90.62 92 GLU A O 1
ATOM 690 N N . ILE A 1 93 ? 21.722 0.695 -21.900 1.00 89.69 93 ILE A N 1
ATOM 691 C CA . ILE A 1 93 ? 20.469 0.953 -21.181 1.00 89.69 93 ILE A CA 1
ATOM 692 C C . ILE A 1 93 ? 20.668 1.735 -19.882 1.00 89.69 93 ILE A C 1
ATOM 694 O O . ILE A 1 93 ? 19.722 2.390 -19.453 1.00 89.69 93 ILE A O 1
ATOM 698 N N . TRP A 1 94 ? 21.880 1.762 -19.305 1.00 87.50 94 TRP A N 1
ATOM 699 C CA . TRP A 1 94 ? 22.189 2.534 -18.088 1.00 87.50 94 TRP A CA 1
ATOM 700 C C . TRP A 1 94 ? 21.759 4.008 -18.182 1.00 87.50 94 TRP A C 1
ATOM 702 O O . TRP A 1 94 ? 21.508 4.644 -17.163 1.00 87.50 94 TRP A O 1
ATOM 712 N N . LYS A 1 95 ? 21.700 4.562 -19.400 1.00 86.50 95 LYS A N 1
ATOM 713 C CA . LYS A 1 95 ? 21.356 5.968 -19.663 1.00 86.50 95 LYS A CA 1
ATOM 714 C C . LYS A 1 95 ? 19.951 6.172 -20.236 1.00 86.50 95 LYS A C 1
ATOM 716 O O . LYS A 1 95 ? 19.491 7.308 -20.290 1.00 86.50 95 LYS A O 1
ATOM 721 N N . ASN A 1 96 ? 19.294 5.102 -20.688 1.00 84.06 96 ASN A N 1
ATOM 722 C CA . ASN A 1 96 ? 18.137 5.182 -21.588 1.00 84.06 96 ASN A CA 1
ATOM 723 C C . ASN A 1 96 ? 16.839 4.614 -20.997 1.00 84.06 96 ASN A C 1
ATOM 725 O O . ASN A 1 96 ? 15.787 4.747 -21.619 1.00 84.06 96 ASN A O 1
ATOM 729 N N . THR A 1 97 ? 16.892 3.980 -19.824 1.00 86.75 97 THR A N 1
ATOM 730 C CA . THR A 1 97 ? 15.711 3.455 -19.127 1.00 86.75 97 THR A CA 1
ATOM 731 C C . THR A 1 97 ? 15.793 3.748 -17.634 1.00 86.75 97 THR A C 1
ATOM 733 O O . THR A 1 97 ? 16.881 3.831 -17.068 1.00 86.75 97 THR A O 1
ATOM 736 N N . ASP A 1 98 ? 14.637 3.893 -16.994 1.00 89.38 98 ASP A N 1
ATOM 737 C CA . ASP A 1 98 ? 14.506 4.047 -15.544 1.00 89.38 98 ASP A CA 1
ATOM 738 C C . ASP A 1 98 ? 14.279 2.706 -14.821 1.00 89.38 98 ASP A C 1
ATOM 740 O O . ASP A 1 98 ? 14.279 2.664 -13.595 1.00 89.38 98 ASP A O 1
ATOM 744 N N . CYS A 1 99 ? 14.113 1.599 -15.554 1.00 91.75 99 CYS A N 1
ATOM 745 C CA . CYS A 1 99 ? 13.902 0.265 -14.990 1.00 91.75 99 CYS A CA 1
ATOM 746 C C . CYS A 1 99 ? 14.656 -0.808 -15.786 1.00 91.75 99 CYS A C 1
ATOM 748 O O . CYS A 1 99 ? 14.537 -0.880 -17.012 1.00 91.75 99 CYS A O 1
ATOM 750 N N . PHE A 1 100 ? 15.413 -1.649 -15.083 1.00 92.62 100 PHE A N 1
ATOM 751 C CA . PHE A 1 100 ? 16.190 -2.760 -15.631 1.00 92.62 100 PHE A CA 1
ATOM 752 C C . PHE A 1 100 ? 16.338 -3.872 -14.584 1.00 92.62 100 PHE A C 1
ATOM 754 O O . PHE A 1 100 ? 16.134 -3.644 -13.392 1.00 92.62 100 PHE A O 1
ATOM 761 N N . PHE A 1 101 ? 16.680 -5.078 -15.035 1.00 91.81 101 PHE A N 1
ATOM 762 C CA . PHE A 1 101 ? 16.930 -6.236 -14.178 1.00 91.81 101 PHE A CA 1
ATOM 763 C C . PHE A 1 101 ? 18.432 -6.491 -14.080 1.00 91.81 101 PHE A C 1
ATOM 765 O O . PHE A 1 101 ? 19.110 -6.579 -15.100 1.00 91.81 101 PHE A O 1
ATOM 772 N N . ILE A 1 102 ? 18.950 -6.586 -12.860 1.00 89.06 102 ILE A N 1
ATOM 773 C CA . ILE A 1 102 ? 20.351 -6.926 -12.605 1.00 89.06 102 ILE A CA 1
ATOM 774 C C . ILE A 1 102 ? 20.398 -8.440 -12.387 1.00 89.06 102 ILE A C 1
ATOM 776 O O . ILE A 1 102 ? 19.893 -8.915 -11.369 1.00 89.06 102 ILE A O 1
ATOM 780 N N . ASP A 1 103 ? 20.924 -9.166 -13.377 1.00 81.88 103 ASP A N 1
ATOM 781 C CA . ASP A 1 103 ? 21.156 -10.615 -13.335 1.00 81.88 103 ASP A CA 1
ATOM 782 C C . ASP A 1 103 ? 22.522 -10.994 -12.746 1.00 81.88 103 ASP A C 1
ATOM 784 O O . ASP A 1 103 ? 23.451 -10.152 -12.774 1.00 81.88 103 ASP A O 1
#